Protein AF-A0A7W1HTZ4-F1 (afdb_monomer_lite)

Secondary structure (DSSP, 8-state):
--EEEEEES-TTTTHHHHHHHHHHHHHTT-EE--TTTT-EE--TTS-EEEEEETTEEEEESSSSB-----SHHHHHHHHHSPPPSEEEEEHHHHHHHHHTT--EEEEE-TT-HHHHHHHHTT-SEEEEE--SSS-GGGGHHHHHHHHHHHH--

Foldseek 3Di:
DFEEQAEELQCQFCVLLSLLLLVLCVVLVHHQDDFCVVDWDQDDPGTWDWDDDNSYTFIDPVPDGHRDLALVHLLVSVVVDDDTQEYEYEHSNQVNCLVVLRAYEYEDEPVRCSLVVSVVVVGNYHYDDDDRPDRNVVCVVVSVVSSVVSVVD

Sequence (153 aa):
GARLCIVTGHPTGLLEHHIHIAQAYEAAGGKVVRLAEDKRFSFGRGRAEVCYTAGVGCYADGASLVHTHAPDCMEAMLEVGPYPDLVFGDHGFAGAAISRGIPAIAVMDINDPALAVAHAENRDVTVVPMDDNRLPRLYKPSWELFVHALQSH

pLDDT: mean 94.03, std 6.69, range [60.44, 98.62]

Radius of gyration: 14.28 Å; chains: 1; bou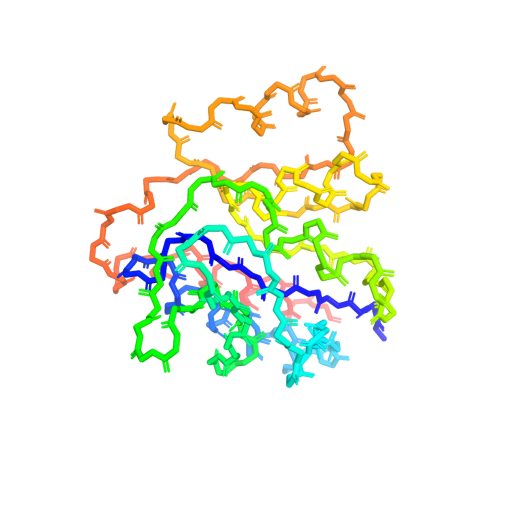nding box: 32×37×41 Å

Structure (mmCIF, N/CA/C/O backbone):
data_AF-A0A7W1HTZ4-F1
#
_entry.id   AF-A0A7W1HTZ4-F1
#
loop_
_atom_site.group_PDB
_atom_site.id
_atom_site.type_symbol
_atom_site.label_atom_id
_atom_site.label_alt_id
_atom_site.label_comp_id
_atom_site.label_asym_id
_atom_site.label_entity_id
_atom_site.label_seq_id
_atom_site.pdbx_PDB_ins_code
_atom_site.Cartn_x
_atom_site.Cartn_y
_atom_site.Cartn_z
_atom_site.occupancy
_atom_site.B_iso_or_equiv
_atom_site.auth_seq_id
_atom_site.auth_comp_id
_atom_site.auth_asym_id
_atom_site.auth_atom_id
_atom_site.pdbx_PDB_model_num
ATOM 1 N N . GLY A 1 1 ? -17.310 1.995 7.346 1.00 68.94 1 GLY A N 1
ATOM 2 C CA . GLY A 1 1 ? -15.893 2.376 7.268 1.00 68.94 1 GLY A CA 1
ATOM 3 C C . GLY A 1 1 ? -15.508 2.665 5.835 1.00 68.94 1 GLY A C 1
ATOM 4 O O . GLY A 1 1 ? -16.166 2.140 4.936 1.00 68.94 1 GLY A O 1
ATOM 5 N N . ALA A 1 2 ? -14.480 3.494 5.658 1.00 88.50 2 ALA A N 1
ATOM 6 C CA . ALA A 1 2 ? -13.807 3.722 4.381 1.00 88.50 2 ALA A CA 1
ATOM 7 C C . ALA A 1 2 ? -13.234 2.407 3.812 1.00 88.50 2 ALA A C 1
ATOM 9 O O . ALA A 1 2 ? -13.013 1.439 4.546 1.00 88.50 2 ALA A O 1
ATOM 10 N N . ARG A 1 3 ? -13.048 2.353 2.496 1.00 95.94 3 ARG A N 1
ATOM 11 C CA . ARG A 1 3 ? -12.472 1.233 1.748 1.00 95.94 3 ARG A CA 1
ATOM 12 C C . ARG A 1 3 ? -10.964 1.433 1.649 1.00 95.94 3 ARG A C 1
ATOM 14 O O . ARG A 1 3 ? -10.505 2.283 0.889 1.00 95.94 3 ARG A O 1
ATOM 21 N N . LEU A 1 4 ? -10.214 0.635 2.397 1.00 97.62 4 LEU A N 1
ATOM 22 C CA . LEU A 1 4 ? -8.757 0.679 2.448 1.00 97.62 4 LEU A CA 1
ATOM 23 C C . LEU A 1 4 ? -8.162 -0.359 1.496 1.00 97.62 4 LEU A C 1
ATOM 25 O O . LEU A 1 4 ? -8.450 -1.547 1.625 1.00 97.62 4 LEU A O 1
ATOM 29 N N . CYS A 1 5 ? -7.320 0.063 0.556 1.00 98.06 5 CYS A N 1
ATOM 30 C CA . CYS A 1 5 ? -6.475 -0.864 -0.195 1.00 98.06 5 CYS A CA 1
ATOM 31 C C . CYS A 1 5 ? -5.085 -0.904 0.440 1.00 98.06 5 CYS A C 1
ATOM 33 O O . CYS A 1 5 ? -4.476 0.145 0.636 1.00 98.06 5 CYS A O 1
ATOM 35 N N . ILE A 1 6 ? -4.598 -2.101 0.762 1.00 98.56 6 ILE A N 1
ATOM 36 C CA . ILE A 1 6 ? -3.275 -2.298 1.359 1.00 98.56 6 ILE A CA 1
ATOM 37 C C . ILE A 1 6 ? -2.407 -3.037 0.351 1.00 98.56 6 ILE A C 1
ATOM 39 O O . ILE A 1 6 ? -2.801 -4.097 -0.138 1.00 98.56 6 ILE A O 1
ATOM 43 N N . VAL A 1 7 ? -1.254 -2.470 0.015 1.00 98.44 7 VAL A N 1
ATOM 44 C CA . VAL A 1 7 ? -0.384 -2.952 -1.065 1.00 98.44 7 VAL A CA 1
ATOM 45 C C . VAL A 1 7 ? 1.084 -2.793 -0.699 1.00 98.44 7 VAL A C 1
ATOM 47 O O . VAL A 1 7 ? 1.426 -1.875 0.034 1.00 98.44 7 VAL A O 1
ATOM 50 N N . THR A 1 8 ? 1.952 -3.662 -1.215 1.00 98.25 8 THR A N 1
ATOM 51 C CA . THR A 1 8 ? 3.402 -3.536 -1.015 1.00 98.25 8 THR A CA 1
ATOM 52 C C . THR A 1 8 ? 4.191 -3.913 -2.267 1.00 98.25 8 THR A C 1
ATOM 54 O O . THR A 1 8 ? 3.905 -4.909 -2.941 1.00 98.25 8 THR A O 1
ATOM 57 N N . GLY A 1 9 ? 5.198 -3.101 -2.573 1.00 97.38 9 GLY A N 1
ATOM 58 C CA . GLY A 1 9 ? 6.257 -3.371 -3.533 1.00 97.38 9 GLY A CA 1
ATOM 59 C C . GLY A 1 9 ? 7.483 -4.041 -2.902 1.00 97.38 9 GLY A C 1
ATOM 60 O O . GLY A 1 9 ? 8.376 -4.432 -3.644 1.00 97.38 9 GLY A O 1
ATOM 61 N N . HIS A 1 10 ? 7.538 -4.251 -1.580 1.00 97.31 10 HIS A N 1
ATOM 62 C CA . HIS A 1 10 ? 8.636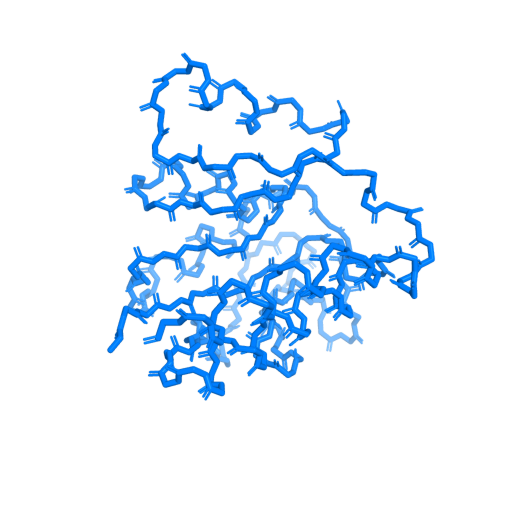 -4.962 -0.897 1.00 97.31 10 HIS A CA 1
ATOM 63 C C . HIS A 1 10 ? 8.148 -6.151 -0.058 1.00 97.31 10 HIS A C 1
ATOM 65 O O . HIS A 1 10 ? 8.289 -6.174 1.172 1.00 97.31 10 HIS A O 1
ATOM 71 N N . PRO A 1 11 ? 7.595 -7.201 -0.696 1.00 96.75 11 PRO A N 1
ATOM 72 C CA . PRO A 1 11 ? 6.929 -8.291 0.015 1.00 96.75 11 PRO A CA 1
ATOM 73 C C . PRO A 1 11 ? 7.851 -9.083 0.958 1.00 96.75 11 PRO A C 1
ATOM 75 O O . PRO A 1 11 ? 7.370 -9.714 1.895 1.00 96.75 11 PRO A O 1
ATOM 78 N N . THR A 1 12 ? 9.170 -9.062 0.754 1.00 94.81 12 THR A N 1
ATOM 79 C CA . THR A 1 12 ? 10.128 -9.759 1.627 1.00 94.81 12 THR A CA 1
ATOM 80 C C . THR A 1 12 ? 10.303 -9.105 2.994 1.00 94.81 12 THR A C 1
ATOM 82 O O . THR A 1 12 ? 10.579 -9.817 3.957 1.00 94.81 12 THR A O 1
ATOM 85 N N . GLY A 1 13 ? 10.165 -7.779 3.085 1.00 94.56 13 GLY A N 1
ATOM 86 C CA . GLY A 1 13 ? 10.310 -7.034 4.340 1.00 94.56 13 GLY A CA 1
ATOM 87 C C . GLY A 1 13 ? 8.964 -6.632 4.937 1.00 94.56 13 GLY A C 1
ATOM 88 O O . GLY A 1 13 ? 8.674 -6.933 6.095 1.00 94.56 13 GLY A O 1
ATOM 89 N N . LEU A 1 14 ? 8.107 -6.000 4.135 1.00 97.75 14 LEU A N 1
ATOM 90 C CA . LEU A 1 14 ? 6.940 -5.266 4.627 1.00 97.75 14 LEU A CA 1
ATOM 91 C C . LEU A 1 14 ? 5.636 -6.068 4.670 1.00 97.75 14 LEU A C 1
ATOM 93 O O . LEU A 1 14 ? 4.673 -5.604 5.287 1.00 97.75 14 LEU A O 1
ATOM 97 N N . LEU A 1 15 ? 5.577 -7.257 4.062 1.00 98.12 15 LEU A N 1
ATOM 98 C CA . LEU A 1 15 ? 4.328 -8.016 3.951 1.00 98.12 15 LEU A CA 1
ATOM 99 C C . LEU A 1 15 ? 3.731 -8.377 5.319 1.00 98.12 15 LEU A C 1
ATOM 101 O O . LEU A 1 15 ? 2.553 -8.124 5.545 1.00 98.12 15 LEU A O 1
ATOM 105 N N . GLU A 1 16 ? 4.530 -8.903 6.254 1.00 98.06 16 GLU A N 1
ATOM 106 C CA . GLU A 1 16 ? 4.058 -9.232 7.614 1.00 98.06 16 GLU A CA 1
ATOM 107 C C . GLU A 1 16 ? 3.492 -7.993 8.326 1.00 98.06 16 GLU A C 1
ATOM 109 O O . GLU A 1 16 ? 2.413 -8.044 8.917 1.00 98.06 16 GLU A O 1
ATOM 114 N N . HIS A 1 17 ? 4.179 -6.855 8.201 1.00 98.25 17 HIS A N 1
ATOM 115 C CA . HIS A 1 17 ? 3.737 -5.588 8.777 1.00 98.25 17 HIS A CA 1
ATOM 116 C C . HIS A 1 17 ? 2.385 -5.142 8.214 1.00 98.25 17 HIS A C 1
ATOM 118 O O . HIS A 1 17 ? 1.466 -4.825 8.971 1.00 98.25 17 HIS A O 1
ATOM 124 N N . HIS A 1 18 ? 2.236 -5.167 6.890 1.00 98.56 18 HIS A N 1
ATOM 125 C CA . HIS A 1 18 ? 0.999 -4.766 6.226 1.00 98.56 18 HIS A CA 1
ATOM 126 C C . HIS A 1 18 ? -0.158 -5.721 6.551 1.00 98.56 18 HIS A C 1
ATOM 128 O O . HIS A 1 18 ? -1.286 -5.263 6.722 1.00 98.56 18 HIS A O 1
ATOM 134 N N . ILE A 1 19 ? 0.109 -7.024 6.711 1.00 98.62 19 ILE A N 1
ATOM 135 C CA . ILE A 1 19 ? -0.900 -8.016 7.117 1.00 98.62 19 ILE A CA 1
ATOM 136 C C . ILE A 1 19 ? -1.438 -7.699 8.514 1.00 98.62 19 ILE A C 1
ATOM 138 O O . ILE A 1 19 ? -2.652 -7.711 8.718 1.00 98.62 19 ILE A O 1
ATOM 142 N N . HIS A 1 20 ? -0.566 -7.378 9.473 1.00 98.38 20 HIS A N 1
ATOM 143 C CA . HIS A 1 20 ? -1.010 -7.019 10.821 1.00 98.38 20 HIS A CA 1
ATOM 144 C C . HIS A 1 20 ? -1.860 -5.743 10.837 1.00 98.38 20 HIS A C 1
ATOM 146 O O . HIS A 1 20 ? -2.852 -5.682 11.562 1.00 98.38 20 HIS A O 1
ATOM 152 N N . ILE A 1 21 ? -1.533 -4.758 9.998 1.00 97.94 21 ILE A N 1
ATOM 153 C CA . ILE A 1 21 ? -2.342 -3.541 9.844 1.00 97.94 21 ILE A CA 1
ATOM 154 C C . ILE A 1 21 ? -3.690 -3.852 9.184 1.00 97.94 21 ILE A C 1
ATOM 156 O O . ILE A 1 21 ? -4.717 -3.361 9.651 1.00 97.94 21 ILE A O 1
ATOM 160 N N . ALA A 1 22 ? -3.714 -4.701 8.151 1.00 98.19 22 ALA A N 1
ATOM 161 C CA . ALA A 1 22 ? -4.945 -5.143 7.497 1.00 98.19 22 ALA A CA 1
ATOM 162 C C . ALA A 1 22 ? -5.907 -5.792 8.498 1.00 98.19 22 ALA A C 1
ATOM 164 O O . ALA A 1 22 ? -7.058 -5.376 8.621 1.00 98.19 22 ALA A O 1
ATOM 165 N N . GLN A 1 23 ? -5.400 -6.748 9.276 1.00 97.75 23 GLN A N 1
ATOM 166 C CA . GLN A 1 23 ? -6.166 -7.446 10.306 1.00 97.75 23 GLN A CA 1
ATOM 167 C C . GLN A 1 23 ? -6.668 -6.496 11.394 1.00 97.75 23 GLN A C 1
ATOM 169 O O . GLN A 1 23 ? -7.820 -6.598 11.811 1.00 97.75 23 GLN A O 1
ATOM 174 N N . ALA A 1 24 ? -5.829 -5.559 11.845 1.00 96.81 24 ALA A N 1
ATOM 175 C CA . ALA A 1 24 ? -6.218 -4.559 12.834 1.00 96.81 24 ALA A CA 1
ATOM 176 C C . ALA A 1 24 ? -7.348 -3.659 12.318 1.00 96.81 24 ALA A C 1
ATOM 178 O O . ALA A 1 24 ? -8.305 -3.383 13.041 1.00 96.81 24 ALA A O 1
ATOM 179 N N . TYR A 1 25 ? -7.257 -3.235 11.056 1.00 96.81 25 TYR A N 1
ATOM 180 C CA . TYR A 1 25 ? -8.265 -2.394 10.422 1.00 96.81 25 TYR A CA 1
ATOM 181 C C . TYR A 1 25 ? -9.603 -3.120 10.270 1.00 96.81 25 TYR A C 1
ATOM 183 O O . TYR A 1 25 ? -10.647 -2.559 10.602 1.00 96.81 25 TYR A O 1
ATOM 191 N N . GLU A 1 26 ? -9.589 -4.378 9.826 1.00 96.25 26 GLU A N 1
ATOM 192 C CA . GLU A 1 26 ? -10.800 -5.203 9.744 1.00 96.25 26 GLU A CA 1
ATOM 193 C C . GLU A 1 26 ? -11.400 -5.481 11.128 1.00 96.25 26 GLU A C 1
ATOM 195 O O . GLU A 1 26 ? -12.616 -5.383 11.298 1.00 96.25 26 GLU A O 1
ATOM 200 N N . ALA A 1 27 ? -10.568 -5.756 12.139 1.00 95.31 27 ALA A N 1
ATOM 201 C CA . ALA A 1 27 ? -11.018 -5.974 13.515 1.00 95.31 27 ALA A CA 1
ATOM 202 C C . ALA A 1 27 ? -11.705 -4.736 14.119 1.00 95.31 27 ALA A C 1
ATOM 204 O O . ALA A 1 27 ? -12.630 -4.881 14.916 1.00 95.31 27 ALA A O 1
ATOM 205 N N . ALA A 1 28 ? -11.308 -3.533 13.698 1.00 94.88 28 ALA A N 1
ATOM 206 C CA . ALA A 1 28 ? -11.962 -2.273 14.051 1.00 94.88 28 ALA A CA 1
ATOM 207 C C . ALA A 1 28 ? -13.233 -1.973 13.215 1.00 94.88 28 ALA A C 1
ATOM 209 O O . ALA A 1 28 ? -13.801 -0.885 13.298 1.00 94.88 28 ALA A O 1
ATOM 210 N N . GLY A 1 29 ? -13.698 -2.909 12.376 1.00 94.50 29 GLY A N 1
ATOM 211 C CA . GLY A 1 29 ? -14.875 -2.735 11.512 1.00 94.50 29 GLY A CA 1
ATOM 212 C C . GLY A 1 29 ? -14.597 -1.986 10.200 1.00 94.50 29 GLY A C 1
ATOM 213 O O . GLY A 1 29 ? -15.532 -1.572 9.497 1.00 94.50 29 GLY A O 1
ATOM 214 N N . GLY A 1 30 ? -13.321 -1.793 9.862 1.00 95.25 30 GLY A N 1
ATOM 215 C CA . GLY A 1 30 ? -12.862 -1.293 8.573 1.00 95.25 30 GLY A CA 1
ATOM 216 C C . GLY A 1 30 ? -13.116 -2.280 7.430 1.00 95.25 30 GLY A C 1
ATOM 217 O O . GLY A 1 30 ? -13.457 -3.443 7.640 1.00 95.25 30 GLY A O 1
ATOM 218 N N . LYS A 1 31 ? -12.984 -1.805 6.187 1.00 96.75 31 LYS A N 1
ATOM 219 C CA . LYS A 1 31 ? -13.148 -2.630 4.980 1.00 96.75 31 LYS A CA 1
ATOM 220 C C . LYS A 1 31 ? -11.860 -2.639 4.167 1.00 96.75 31 LYS A C 1
ATOM 222 O O . LYS A 1 31 ? -11.564 -1.644 3.506 1.00 96.75 31 LYS A O 1
ATOM 227 N N . VAL A 1 32 ? -11.132 -3.755 4.176 1.00 97.06 32 VAL A N 1
ATOM 228 C CA . VAL A 1 32 ? -9.995 -3.963 3.270 1.00 97.06 32 VAL A CA 1
ATOM 229 C C . VAL A 1 32 ? -10.519 -4.411 1.906 1.00 97.06 32 VAL A C 1
ATOM 231 O O . VAL A 1 32 ? -11.347 -5.317 1.812 1.00 97.06 32 VAL A O 1
ATOM 234 N N . VAL A 1 33 ? -10.080 -3.747 0.836 1.00 96.38 33 VAL A N 1
ATOM 235 C CA . VAL A 1 33 ? -10.512 -4.036 -0.538 1.00 96.38 33 VAL A CA 1
ATOM 236 C C . VAL A 1 33 ? -9.370 -4.554 -1.395 1.00 96.38 33 VAL A C 1
ATOM 238 O O . VAL A 1 33 ? -8.235 -4.084 -1.315 1.00 96.38 33 VAL A O 1
ATOM 241 N N . ARG A 1 34 ? -9.712 -5.506 -2.264 1.00 95.62 34 ARG A N 1
ATOM 242 C CA . ARG A 1 34 ? -8.792 -6.144 -3.201 1.00 95.62 34 ARG A CA 1
ATOM 243 C C . ARG A 1 34 ? -9.077 -5.630 -4.604 1.00 95.62 34 ARG A C 1
ATOM 245 O O . ARG A 1 34 ? -10.092 -5.965 -5.209 1.00 95.62 34 ARG A O 1
ATOM 252 N N . LEU A 1 35 ? -8.237 -4.717 -5.071 1.00 93.81 35 LEU A N 1
ATOM 253 C CA . LEU A 1 35 ? -8.368 -4.100 -6.383 1.00 93.81 35 LEU A CA 1
ATOM 254 C C . LEU A 1 35 ? -7.834 -5.051 -7.443 1.00 93.81 35 LEU A C 1
ATOM 256 O O . LEU A 1 35 ? -6.750 -5.605 -7.291 1.00 93.81 35 LEU A O 1
ATOM 260 N N . ALA A 1 36 ? -8.590 -5.195 -8.529 1.00 90.94 36 ALA A N 1
ATOM 261 C CA . ALA A 1 36 ? -8.192 -6.017 -9.664 1.00 90.94 36 ALA A CA 1
ATOM 262 C C . ALA A 1 36 ? -7.787 -7.462 -9.294 1.00 90.94 36 ALA A C 1
ATOM 264 O O . ALA A 1 36 ? -6.971 -8.067 -9.989 1.00 90.94 36 ALA A O 1
ATOM 265 N N . GLU A 1 37 ? -8.366 -8.018 -8.221 1.00 88.19 37 GLU A N 1
ATOM 266 C CA . GLU A 1 37 ? -8.212 -9.437 -7.881 1.00 88.19 37 GLU A CA 1
ATOM 267 C C . GLU A 1 37 ? -8.635 -10.282 -9.099 1.00 88.19 37 GLU A C 1
ATOM 269 O O . GLU A 1 37 ? -9.600 -9.951 -9.798 1.00 88.19 37 GLU A O 1
ATOM 274 N N . ASP A 1 38 ? -7.843 -11.307 -9.418 1.00 84.69 38 ASP A N 1
ATOM 275 C CA . ASP A 1 38 ? -7.979 -12.166 -10.606 1.00 84.69 38 ASP A CA 1
ATOM 276 C C . ASP A 1 38 ? -7.782 -11.481 -11.973 1.00 84.69 38 ASP A C 1
ATOM 278 O O . ASP A 1 38 ? -8.095 -12.056 -13.025 1.00 84.69 38 ASP A O 1
ATOM 282 N N . LYS A 1 39 ? -7.239 -10.258 -12.011 1.00 87.19 39 LYS A N 1
ATOM 283 C CA . LYS A 1 39 ? -6.825 -9.613 -13.263 1.00 87.19 39 LYS A CA 1
ATOM 284 C C . LYS A 1 39 ? -5.356 -9.869 -13.556 1.00 87.19 39 LYS A C 1
ATOM 286 O O . LYS A 1 39 ? -4.495 -9.871 -12.682 1.00 87.19 39 LYS A O 1
ATOM 291 N N . ARG A 1 40 ? -5.083 -10.035 -14.848 1.00 88.12 40 ARG A N 1
ATOM 292 C CA . ARG A 1 40 ? -3.736 -10.082 -15.402 1.00 88.12 40 ARG A CA 1
ATOM 293 C C . ARG A 1 40 ? -3.510 -8.865 -16.266 1.00 88.12 40 ARG A C 1
ATOM 295 O O . ARG A 1 40 ? -4.396 -8.450 -17.012 1.00 88.12 40 ARG A O 1
ATOM 302 N N . PHE A 1 41 ? -2.297 -8.363 -16.197 1.00 86.75 41 PHE A N 1
ATOM 303 C CA . PHE A 1 41 ? -1.854 -7.183 -16.895 1.00 86.75 41 PHE A CA 1
ATOM 304 C C . PHE A 1 41 ? -0.640 -7.494 -17.767 1.00 86.75 41 PHE A C 1
ATOM 306 O O . PHE A 1 41 ? 0.126 -8.434 -17.529 1.00 86.75 41 PHE A O 1
ATOM 313 N N . SER A 1 42 ? -0.482 -6.681 -18.805 1.00 79.88 42 SER A N 1
ATOM 314 C CA . SER A 1 42 ? 0.588 -6.788 -19.789 1.00 79.88 42 SER A CA 1
ATOM 315 C C . SER A 1 42 ? 1.615 -5.673 -19.586 1.00 79.88 42 SER A C 1
ATOM 317 O O . SER A 1 42 ? 1.691 -4.743 -20.384 1.00 79.88 42 SER A O 1
ATOM 319 N N . PHE A 1 43 ? 2.395 -5.767 -18.513 1.00 77.31 43 PHE A N 1
ATOM 320 C CA . PHE A 1 43 ? 3.591 -4.950 -18.283 1.00 77.31 43 PHE A CA 1
ATOM 321 C C . PHE A 1 43 ? 4.703 -5.812 -17.661 1.00 77.31 43 PHE A C 1
ATOM 323 O O . PHE A 1 43 ? 4.499 -6.992 -17.356 1.00 77.31 43 PHE A O 1
ATOM 330 N N . GLY A 1 44 ? 5.917 -5.268 -17.553 1.00 68.62 44 GLY A N 1
ATOM 331 C CA . GLY A 1 44 ? 7.089 -6.027 -17.107 1.00 68.62 44 GLY A CA 1
ATOM 332 C C . GLY A 1 44 ? 7.487 -7.142 -18.087 1.00 68.62 44 GLY A C 1
ATOM 333 O O . GLY A 1 44 ? 7.558 -6.929 -19.295 1.00 68.62 44 GLY A O 1
ATOM 334 N N . ARG A 1 45 ? 7.758 -8.355 -17.578 1.00 67.75 45 ARG A N 1
ATOM 335 C CA . ARG A 1 45 ? 8.230 -9.513 -18.375 1.00 67.75 45 ARG A CA 1
ATOM 336 C C . ARG A 1 45 ? 7.112 -10.324 -19.057 1.00 67.75 45 ARG A C 1
ATOM 338 O O . ARG A 1 45 ? 7.341 -11.459 -19.465 1.00 67.75 45 ARG A O 1
ATOM 345 N N . GLY A 1 46 ? 5.912 -9.759 -19.200 1.00 69.88 46 GLY A N 1
ATOM 346 C CA . GLY A 1 46 ? 4.829 -10.329 -20.017 1.00 69.88 46 GLY A CA 1
ATOM 347 C C . GLY A 1 46 ? 3.731 -11.082 -19.257 1.00 69.88 46 GLY A C 1
ATOM 348 O O . GLY A 1 46 ? 2.727 -11.450 -19.865 1.00 69.88 46 GLY A O 1
ATOM 349 N N . ARG A 1 47 ? 3.869 -11.273 -17.941 1.00 76.00 47 ARG A N 1
ATOM 350 C CA . ARG A 1 47 ? 2.781 -11.685 -17.042 1.00 76.00 47 ARG A CA 1
ATOM 351 C C . ARG A 1 47 ? 2.914 -10.936 -15.728 1.00 76.00 47 ARG A C 1
ATOM 353 O O . ARG A 1 47 ? 3.796 -11.257 -14.941 1.00 76.00 47 ARG A O 1
ATOM 360 N N . ALA A 1 48 ? 2.046 -9.955 -15.527 1.00 84.94 48 ALA A N 1
ATOM 361 C CA . ALA A 1 48 ? 1.931 -9.244 -14.270 1.00 84.94 48 ALA A CA 1
ATOM 362 C C . ALA A 1 48 ? 0.544 -9.464 -13.678 1.00 84.94 48 ALA A C 1
ATOM 364 O O . ALA A 1 48 ? -0.461 -9.326 -14.374 1.00 84.94 48 ALA A O 1
ATOM 365 N N . GLU A 1 49 ? 0.478 -9.808 -12.403 1.00 90.94 49 GLU A N 1
ATOM 366 C CA . GLU A 1 49 ? -0.777 -9.897 -11.661 1.00 90.94 49 GLU A CA 1
ATOM 367 C C . GLU A 1 49 ? -0.588 -9.372 -10.240 1.00 90.94 49 GLU A C 1
ATOM 369 O O . GLU A 1 49 ? 0.538 -9.159 -9.781 1.00 90.94 49 GLU A O 1
ATOM 374 N N . VAL A 1 50 ? -1.704 -9.125 -9.562 1.00 92.00 50 VAL A N 1
ATOM 375 C CA . VAL A 1 50 ? -1.711 -8.744 -8.151 1.00 92.00 50 VAL A CA 1
ATOM 376 C C . VAL A 1 50 ? -2.172 -9.953 -7.364 1.00 92.00 50 VAL A C 1
ATOM 378 O O . VAL A 1 50 ? -3.290 -10.431 -7.549 1.00 92.00 50 VAL A O 1
ATOM 381 N N . CYS A 1 51 ? -1.311 -10.449 -6.484 1.00 93.50 51 CYS A N 1
ATOM 382 C CA . CYS A 1 51 ? -1.652 -11.532 -5.577 1.00 93.50 51 CYS A CA 1
ATOM 383 C C . CYS A 1 51 ? -1.942 -10.960 -4.192 1.00 93.50 51 CYS A C 1
ATOM 385 O O . CYS A 1 51 ? -1.149 -10.182 -3.660 1.00 93.50 51 CYS A O 1
ATOM 387 N N . TYR A 1 52 ? -3.069 -11.360 -3.605 1.00 95.88 52 TYR A N 1
ATOM 388 C CA . TYR A 1 52 ? -3.464 -10.930 -2.271 1.00 95.88 52 TYR A CA 1
ATOM 389 C C . TYR A 1 52 ? -3.091 -11.979 -1.225 1.00 95.88 52 TYR A C 1
ATOM 391 O O . TYR A 1 52 ? -3.631 -13.083 -1.212 1.00 95.88 52 TYR A O 1
ATOM 399 N N . THR A 1 53 ? -2.210 -11.613 -0.295 1.00 96.06 53 THR A N 1
ATOM 400 C CA . THR A 1 53 ? -1.877 -12.434 0.877 1.00 96.06 53 THR A CA 1
ATOM 401 C C . THR A 1 53 ? -2.452 -11.773 2.122 1.00 96.06 53 THR A C 1
ATOM 403 O O . THR A 1 53 ? -2.036 -10.681 2.492 1.00 96.06 53 THR A O 1
ATOM 406 N N . ALA A 1 54 ? -3.445 -12.417 2.745 1.00 96.50 54 ALA A N 1
ATOM 407 C CA . ALA A 1 54 ? -4.139 -11.911 3.937 1.00 96.50 54 ALA A CA 1
ATOM 408 C C . ALA A 1 54 ? -4.576 -10.429 3.828 1.00 96.50 54 ALA A C 1
ATOM 410 O O . ALA A 1 54 ? -4.415 -9.646 4.757 1.00 96.50 54 ALA A O 1
ATOM 411 N N . GLY A 1 55 ? -5.127 -10.051 2.668 1.00 96.75 55 GLY A N 1
ATOM 412 C CA . GLY A 1 55 ? -5.644 -8.701 2.410 1.00 96.75 55 GLY A CA 1
ATOM 413 C C . GLY A 1 55 ? -4.628 -7.708 1.836 1.00 96.75 55 GLY A C 1
ATOM 414 O O . GLY A 1 55 ? -5.041 -6.637 1.401 1.00 96.75 55 GLY A O 1
ATOM 415 N N . VAL A 1 56 ? -3.344 -8.069 1.753 1.00 98.50 56 VAL A N 1
ATOM 416 C CA . VAL A 1 56 ? -2.285 -7.219 1.186 1.00 98.50 56 VAL A CA 1
ATOM 417 C C . VAL A 1 56 ? -2.000 -7.616 -0.256 1.00 98.50 56 VAL A C 1
ATOM 419 O O . VAL A 1 56 ? -1.684 -8.776 -0.520 1.00 98.50 56 VAL A O 1
ATOM 422 N N . GLY A 1 57 ? -2.122 -6.665 -1.180 1.00 97.38 57 GLY A N 1
ATOM 423 C CA . GLY A 1 57 ? -1.828 -6.860 -2.597 1.00 97.38 57 GLY A CA 1
ATOM 424 C C . GLY A 1 57 ? -0.341 -6.697 -2.899 1.00 97.38 57 GLY A C 1
ATOM 425 O O . GLY A 1 57 ? 0.270 -5.697 -2.533 1.00 97.38 57 GLY A O 1
ATOM 426 N N . CYS A 1 58 ? 0.229 -7.661 -3.610 1.00 96.50 58 CYS A N 1
ATOM 427 C CA . CYS A 1 58 ? 1.627 -7.658 -4.027 1.00 96.50 58 CYS A CA 1
ATOM 428 C C . CYS A 1 58 ? 1.713 -7.868 -5.538 1.00 96.50 58 CYS A C 1
ATOM 430 O O . CYS A 1 58 ? 0.933 -8.638 -6.103 1.00 96.50 58 CYS A O 1
ATOM 432 N N . TYR A 1 59 ? 2.703 -7.254 -6.186 1.00 95.06 59 TYR A N 1
ATOM 433 C CA . TYR A 1 59 ? 3.045 -7.615 -7.560 1.00 95.06 59 TYR A CA 1
ATOM 434 C C . TYR A 1 59 ? 3.551 -9.064 -7.615 1.00 95.06 59 TYR A C 1
ATOM 436 O O . TYR A 1 59 ? 4.423 -9.457 -6.834 1.00 95.06 59 TYR A O 1
ATOM 444 N N . ALA A 1 60 ? 3.005 -9.851 -8.541 1.00 92.75 60 ALA A N 1
ATOM 445 C CA . ALA A 1 60 ? 3.417 -11.218 -8.806 1.00 92.75 60 ALA A CA 1
ATOM 446 C C . ALA A 1 60 ? 3.717 -11.449 -10.295 1.00 92.75 60 ALA A C 1
ATOM 448 O O . ALA A 1 60 ? 3.025 -10.933 -11.178 1.00 92.75 60 ALA A O 1
ATOM 449 N N . ASP A 1 61 ? 4.729 -12.277 -10.567 1.00 89.50 61 ASP A N 1
ATOM 450 C CA . ASP A 1 61 ? 5.138 -12.708 -11.914 1.00 89.50 61 ASP A CA 1
ATOM 451 C C . ASP A 1 61 ? 4.677 -14.140 -12.252 1.00 89.50 61 ASP A C 1
ATOM 453 O O . ASP A 1 61 ? 5.291 -14.866 -13.039 1.00 89.50 61 ASP A O 1
ATOM 457 N N . GLY A 1 62 ? 3.556 -14.548 -11.653 1.00 84.12 62 GLY A N 1
ATOM 458 C CA . GLY A 1 62 ? 2.895 -15.839 -11.838 1.00 84.12 62 GLY A CA 1
ATOM 459 C C . GLY A 1 62 ? 3.226 -16.880 -10.769 1.00 84.12 62 GLY A C 1
ATOM 460 O O . GLY A 1 62 ? 2.350 -17.662 -10.413 1.00 84.12 62 GLY A O 1
ATOM 461 N N . ALA A 1 63 ? 4.455 -16.909 -10.243 1.00 85.44 63 ALA A N 1
ATOM 462 C CA . ALA A 1 63 ? 4.828 -17.848 -9.173 1.00 85.44 63 ALA A CA 1
ATOM 463 C C . ALA A 1 63 ? 5.541 -17.191 -7.986 1.00 85.44 63 ALA A C 1
ATOM 465 O O . ALA A 1 63 ? 5.591 -17.788 -6.910 1.00 85.44 63 ALA A O 1
ATOM 466 N N . SER A 1 64 ? 6.077 -15.980 -8.161 1.00 90.75 64 SER A N 1
ATOM 467 C CA . SER A 1 64 ? 6.799 -15.261 -7.113 1.00 90.75 64 SER A CA 1
ATOM 468 C C . SER A 1 64 ? 6.108 -13.945 -6.797 1.00 90.75 64 SER A C 1
ATOM 470 O O . SER A 1 64 ? 5.570 -13.291 -7.689 1.00 90.75 64 SER A O 1
ATOM 472 N N . LEU A 1 65 ? 6.172 -13.533 -5.530 1.00 94.62 65 LEU A N 1
ATOM 473 C CA . LEU A 1 65 ? 5.960 -12.135 -5.166 1.00 94.62 65 LEU A CA 1
ATOM 474 C C . LEU A 1 65 ? 7.245 -11.371 -5.480 1.00 94.62 65 LEU A C 1
ATOM 476 O O . LEU A 1 65 ? 8.333 -11.809 -5.099 1.00 94.62 65 LEU A O 1
ATOM 480 N N . VAL A 1 66 ? 7.127 -10.256 -6.190 1.00 94.06 66 VAL A N 1
ATOM 481 C CA . VAL A 1 66 ? 8.274 -9.561 -6.773 1.00 94.06 66 VAL A CA 1
ATOM 482 C C . VAL A 1 66 ? 8.455 -8.204 -6.115 1.00 94.06 66 VAL A C 1
ATOM 484 O O . VAL A 1 66 ? 7.520 -7.409 -6.041 1.00 94.06 66 VAL A O 1
ATOM 487 N N . HIS A 1 67 ? 9.685 -7.937 -5.678 1.00 96.06 67 HIS A N 1
ATOM 488 C CA . HIS A 1 67 ? 10.072 -6.604 -5.249 1.00 96.06 67 HIS A CA 1
ATOM 489 C C . HIS A 1 67 ? 10.076 -5.632 -6.437 1.00 96.06 67 HIS A C 1
ATOM 491 O O . HIS A 1 67 ? 10.651 -5.930 -7.488 1.00 96.06 67 HIS A O 1
ATOM 497 N N . THR A 1 68 ? 9.433 -4.479 -6.280 1.00 94.69 68 THR A N 1
ATOM 498 C CA . THR A 1 68 ? 9.342 -3.455 -7.315 1.00 94.69 68 THR A CA 1
ATOM 499 C C . THR A 1 68 ? 9.169 -2.062 -6.722 1.00 94.69 68 THR A C 1
ATOM 501 O O . THR A 1 68 ? 8.343 -1.848 -5.838 1.00 94.69 68 THR A O 1
ATOM 504 N N . HIS A 1 69 ? 9.890 -1.098 -7.297 1.00 96.50 69 HIS A N 1
ATOM 505 C CA . HIS A 1 69 ? 9.643 0.328 -7.077 1.00 96.50 69 HIS A CA 1
ATOM 506 C C . HIS A 1 69 ? 8.709 0.938 -8.139 1.00 96.50 69 HIS A C 1
ATOM 508 O O . HIS A 1 69 ? 8.324 2.101 -8.039 1.00 96.50 69 HIS A O 1
ATOM 514 N N . ALA A 1 70 ? 8.361 0.177 -9.182 1.00 95.12 70 ALA A N 1
ATOM 515 C CA . ALA A 1 70 ? 7.621 0.686 -10.331 1.00 95.12 70 ALA A CA 1
ATOM 516 C C . ALA A 1 70 ? 6.124 0.900 -10.020 1.00 95.12 70 ALA A C 1
ATOM 518 O O . ALA A 1 70 ? 5.531 0.097 -9.293 1.00 95.12 70 ALA A O 1
ATOM 519 N N . PRO A 1 71 ? 5.492 1.940 -10.596 1.00 96.19 71 PRO A N 1
ATOM 520 C CA . PRO A 1 71 ? 4.082 2.253 -10.363 1.00 96.19 71 PRO A CA 1
ATOM 521 C C . PRO A 1 71 ? 3.114 1.411 -11.206 1.00 96.19 71 PRO A C 1
ATOM 523 O O . PRO A 1 71 ? 1.930 1.351 -10.876 1.00 96.19 71 PRO A O 1
ATOM 526 N N . ASP A 1 72 ? 3.604 0.742 -12.259 1.00 94.38 72 ASP A N 1
ATOM 527 C CA . ASP A 1 72 ? 2.794 0.126 -13.325 1.00 94.38 72 ASP A CA 1
ATOM 528 C C . ASP A 1 72 ? 1.662 -0.764 -12.792 1.00 94.38 72 ASP A C 1
ATOM 530 O O . ASP A 1 72 ? 0.542 -0.757 -13.303 1.00 94.38 72 ASP A O 1
ATOM 534 N N . CYS A 1 73 ? 1.947 -1.525 -11.731 1.00 93.25 73 CYS A N 1
ATOM 535 C CA . CYS A 1 73 ? 0.984 -2.445 -11.142 1.00 93.25 73 CYS A CA 1
ATOM 536 C C . CYS A 1 73 ? -0.194 -1.715 -10.503 1.00 93.25 73 CYS A C 1
ATOM 538 O O . CYS A 1 73 ? -1.349 -2.032 -10.787 1.00 93.25 73 CYS A O 1
ATOM 540 N N . MET A 1 74 ? 0.088 -0.689 -9.704 1.00 95.81 74 MET A N 1
ATOM 541 C CA . MET A 1 74 ? -0.963 0.105 -9.086 1.00 95.81 74 MET A CA 1
ATOM 542 C C . MET A 1 74 ? -1.709 0.957 -10.108 1.00 95.81 74 MET A C 1
ATOM 544 O O . MET A 1 74 ? -2.928 1.076 -10.024 1.00 95.81 74 MET A O 1
ATOM 548 N N . GLU A 1 75 ? -1.019 1.513 -11.104 1.00 95.44 75 GLU A N 1
ATOM 549 C CA . GLU A 1 75 ? -1.681 2.231 -12.196 1.00 95.44 75 GLU A CA 1
ATOM 550 C C . GLU A 1 75 ? -2.703 1.334 -12.898 1.00 95.44 75 GLU A C 1
ATOM 552 O O . GLU A 1 75 ? -3.864 1.716 -13.050 1.00 95.44 75 GLU A O 1
ATOM 557 N N . ALA A 1 76 ? -2.312 0.104 -13.233 1.00 93.31 76 ALA A N 1
ATOM 558 C CA . ALA A 1 76 ? -3.202 -0.856 -13.867 1.00 93.31 76 ALA A CA 1
ATOM 559 C C . ALA A 1 76 ? -4.369 -1.289 -12.959 1.00 93.31 76 ALA A C 1
ATOM 561 O O . ALA A 1 76 ? -5.490 -1.452 -13.443 1.00 93.31 76 ALA A O 1
ATOM 562 N N . MET A 1 77 ? -4.145 -1.432 -11.646 1.00 93.75 77 MET A N 1
ATOM 563 C CA . MET A 1 77 ? -5.211 -1.689 -10.664 1.00 93.75 77 MET A CA 1
ATOM 564 C C . MET A 1 77 ? -6.234 -0.548 -10.611 1.00 93.75 77 MET A C 1
ATOM 566 O O . MET A 1 77 ? -7.440 -0.796 -10.537 1.00 93.75 77 MET A O 1
ATOM 570 N N . LEU A 1 78 ? -5.768 0.701 -10.647 1.00 94.75 78 LEU A N 1
ATOM 571 C CA . LEU A 1 78 ? -6.621 1.886 -10.553 1.00 94.75 78 LEU A CA 1
ATOM 572 C C . LEU A 1 78 ? -7.406 2.160 -11.844 1.00 94.75 78 LEU A C 1
ATOM 574 O O . LEU A 1 78 ? -8.494 2.726 -11.772 1.00 94.75 78 LEU A O 1
ATOM 578 N N . GLU A 1 79 ? -6.924 1.708 -13.005 1.00 92.31 79 GLU A N 1
ATOM 579 C CA . GLU A 1 79 ? -7.669 1.789 -14.273 1.00 92.31 79 GLU A CA 1
ATOM 580 C C . GLU A 1 79 ? -8.954 0.952 -14.278 1.00 92.31 79 GLU A C 1
ATOM 582 O O . GLU A 1 79 ? -9.979 1.378 -14.808 1.00 92.31 79 GLU A O 1
ATOM 587 N N . VAL A 1 80 ? -8.929 -0.240 -13.678 1.00 87.19 80 VAL A N 1
ATOM 588 C CA . VAL A 1 80 ? -10.101 -1.134 -13.666 1.00 87.19 80 VAL A CA 1
ATOM 589 C C . VAL A 1 80 ? -11.085 -0.823 -12.539 1.00 87.19 80 VAL A C 1
ATOM 591 O O . VAL A 1 80 ? -12.270 -1.140 -12.658 1.00 87.19 80 VAL A O 1
ATOM 594 N N . GLY A 1 81 ? -10.616 -0.192 -11.459 1.00 78.81 81 GLY A N 1
ATOM 595 C CA . GLY A 1 81 ? -11.424 0.107 -10.282 1.00 78.81 81 GLY A CA 1
ATOM 596 C C . GLY A 1 81 ? -12.020 -1.144 -9.609 1.00 78.81 81 GLY A C 1
ATOM 597 O O . GLY A 1 81 ? -11.669 -2.280 -9.941 1.00 78.81 81 GLY A O 1
ATOM 598 N N . PRO A 1 82 ? -12.934 -0.964 -8.637 1.00 82.00 82 PRO A N 1
ATOM 599 C CA . PRO A 1 82 ? -13.410 0.312 -8.089 1.00 82.00 82 PRO A CA 1
ATOM 600 C C . PRO A 1 82 ? -12.377 1.006 -7.187 1.00 82.00 82 PRO A C 1
ATOM 602 O O . PRO A 1 82 ? -11.827 0.363 -6.298 1.00 82.00 82 PRO A O 1
ATOM 605 N N . TYR A 1 83 ? -12.204 2.325 -7.334 1.00 88.88 83 TYR A N 1
ATOM 606 C CA . TYR A 1 83 ? -11.257 3.135 -6.548 1.00 88.88 83 TYR A CA 1
ATOM 607 C C . TYR A 1 83 ? -11.426 2.943 -5.025 1.00 88.88 83 TYR A C 1
ATOM 609 O O . TYR A 1 83 ? -12.571 2.874 -4.554 1.00 88.88 83 TYR A O 1
ATOM 617 N N . PRO A 1 84 ? -10.326 2.803 -4.259 1.00 95.94 84 PRO A N 1
ATOM 618 C CA . PRO A 1 84 ? -10.363 2.816 -2.800 1.00 95.94 84 PRO A CA 1
ATOM 619 C C . PRO A 1 84 ? -10.535 4.249 -2.276 1.00 95.94 84 PRO A C 1
ATOM 621 O O . PRO A 1 84 ? -10.252 5.212 -2.984 1.00 95.94 84 PRO A O 1
ATOM 624 N N . ASP A 1 85 ? -10.969 4.376 -1.024 1.00 97.31 85 ASP A N 1
ATOM 625 C CA . ASP A 1 85 ? -11.065 5.672 -0.341 1.00 97.31 85 ASP A CA 1
ATOM 626 C C . ASP A 1 85 ? -9.709 6.094 0.259 1.00 97.31 85 ASP A C 1
ATOM 628 O O . ASP A 1 85 ? -9.451 7.278 0.452 1.00 97.31 85 ASP A O 1
ATOM 632 N N . LEU A 1 86 ? -8.851 5.116 0.572 1.00 97.75 86 LEU A N 1
ATOM 633 C CA . LEU A 1 86 ? -7.525 5.293 1.165 1.00 97.75 86 LEU A CA 1
ATOM 634 C C . LEU A 1 86 ? -6.604 4.160 0.696 1.00 97.75 86 LEU A C 1
ATOM 636 O O . LEU A 1 86 ? -7.044 3.011 0.561 1.00 97.75 86 LEU A O 1
ATOM 640 N N . VAL A 1 87 ? -5.325 4.465 0.488 1.00 98.56 87 VAL A N 1
ATOM 641 C CA . VAL A 1 87 ? -4.277 3.468 0.234 1.00 98.56 87 VAL A CA 1
ATOM 642 C C . VAL A 1 87 ? -3.297 3.429 1.402 1.00 98.56 87 VAL A C 1
ATOM 644 O O . VAL A 1 87 ? -2.842 4.465 1.873 1.00 98.56 87 VAL A O 1
ATOM 647 N N . PHE A 1 88 ? -2.951 2.231 1.860 1.00 98.50 88 PHE A N 1
ATOM 648 C CA . PHE A 1 88 ? -1.779 1.999 2.697 1.00 98.50 88 PHE A CA 1
ATOM 649 C C . PHE A 1 88 ? -0.759 1.222 1.871 1.00 98.50 88 PHE A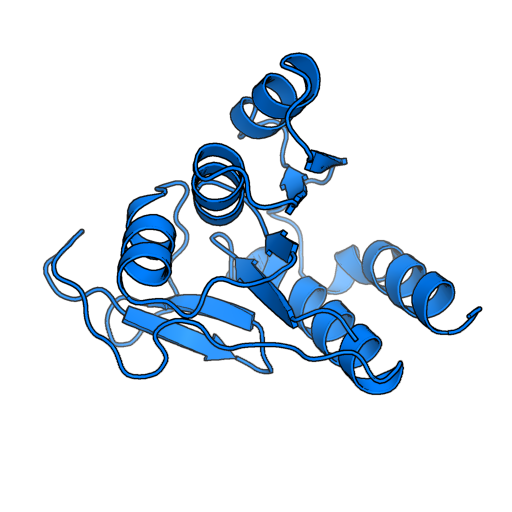 C 1
ATOM 651 O O . PHE A 1 88 ? -1.069 0.127 1.398 1.00 98.50 88 PHE A O 1
ATOM 658 N N . GLY A 1 89 ? 0.441 1.754 1.681 1.00 98.38 89 GLY A N 1
ATOM 659 C CA . GLY A 1 89 ? 1.459 1.011 0.947 1.00 98.38 89 GLY A CA 1
ATOM 660 C C . GLY A 1 89 ? 2.812 1.683 0.884 1.00 98.38 89 GLY A C 1
ATOM 661 O O . GLY A 1 89 ? 3.109 2.570 1.676 1.00 98.38 89 GLY A O 1
ATOM 662 N N . ASP A 1 90 ? 3.624 1.260 -0.073 1.00 98.62 90 ASP A N 1
ATOM 663 C CA . ASP A 1 90 ? 5.006 1.702 -0.250 1.00 98.62 90 ASP A CA 1
ATOM 664 C C . ASP A 1 90 ? 5.368 1.847 -1.739 1.00 98.62 90 ASP A C 1
ATOM 666 O O . ASP A 1 90 ? 4.582 1.503 -2.633 1.00 98.62 90 ASP A O 1
ATOM 670 N N . HIS A 1 91 ? 6.540 2.430 -2.000 1.00 97.94 91 HIS A N 1
ATOM 671 C CA . HIS A 1 91 ? 7.133 2.604 -3.328 1.00 97.94 91 HIS A CA 1
ATOM 672 C C . HIS A 1 91 ? 6.163 3.134 -4.411 1.00 97.94 91 HIS A C 1
ATOM 674 O O . HIS A 1 91 ? 5.343 4.027 -4.174 1.00 97.94 91 HIS A O 1
ATOM 680 N N . GLY A 1 92 ? 6.252 2.587 -5.631 1.00 97.62 92 GLY A N 1
ATOM 681 C CA . GLY A 1 92 ? 5.399 2.925 -6.765 1.00 97.62 92 GLY A CA 1
ATOM 682 C C . GLY A 1 92 ? 3.917 2.628 -6.539 1.00 97.62 92 GLY A C 1
ATOM 683 O O . GLY A 1 92 ? 3.083 3.296 -7.147 1.00 97.62 92 GLY A O 1
ATOM 684 N N . PHE A 1 93 ? 3.562 1.710 -5.631 1.00 98.06 93 PHE A N 1
ATOM 685 C CA . PHE A 1 93 ? 2.160 1.495 -5.274 1.00 98.06 93 PHE A CA 1
ATOM 686 C C . PHE A 1 93 ? 1.576 2.719 -4.562 1.00 98.06 93 PHE A C 1
ATOM 688 O O . PHE A 1 93 ? 0.544 3.248 -4.978 1.00 98.06 93 PHE A O 1
ATOM 695 N N . ALA A 1 94 ? 2.254 3.225 -3.532 1.00 98.44 94 ALA A N 1
ATOM 696 C CA . ALA A 1 94 ? 1.845 4.470 -2.888 1.00 98.44 94 ALA A CA 1
ATOM 697 C C . ALA A 1 94 ? 1.939 5.655 -3.866 1.00 98.44 94 ALA A C 1
ATOM 699 O O . ALA A 1 94 ? 0.998 6.440 -3.986 1.00 98.44 94 ALA A O 1
ATOM 700 N N . GLY A 1 95 ? 3.032 5.747 -4.630 1.00 98.19 95 GLY A N 1
ATOM 701 C CA . GLY A 1 95 ? 3.267 6.833 -5.584 1.00 98.19 95 GLY A CA 1
ATOM 702 C C . GLY A 1 95 ? 2.176 6.968 -6.652 1.00 98.19 95 GLY A C 1
ATOM 703 O O . GLY A 1 95 ? 1.708 8.078 -6.922 1.00 98.19 95 GLY A O 1
ATOM 704 N N . ALA A 1 96 ? 1.715 5.856 -7.225 1.00 97.75 96 ALA A N 1
ATOM 705 C CA . ALA A 1 96 ? 0.637 5.854 -8.213 1.00 97.75 96 ALA A CA 1
ATOM 706 C C . ALA A 1 96 ? -0.709 6.291 -7.612 1.00 97.75 96 ALA A C 1
ATOM 708 O O . ALA A 1 96 ? -1.432 7.074 -8.230 1.00 97.75 96 ALA A O 1
ATOM 709 N N . ALA A 1 97 ? -1.034 5.842 -6.393 1.00 98.12 97 ALA A N 1
ATOM 710 C CA . ALA A 1 97 ? -2.247 6.263 -5.691 1.00 98.12 97 ALA A CA 1
ATOM 711 C C . ALA A 1 97 ? -2.257 7.776 -5.435 1.00 98.12 97 ALA A C 1
ATOM 713 O O . ALA A 1 97 ? -3.220 8.465 -5.780 1.00 98.12 97 ALA A O 1
ATOM 714 N N . ILE A 1 98 ? -1.142 8.298 -4.920 1.00 98.31 98 ILE A N 1
ATOM 715 C CA . ILE A 1 98 ? -0.962 9.725 -4.641 1.00 98.31 98 ILE A CA 1
ATOM 716 C C . ILE A 1 98 ? -1.068 10.545 -5.931 1.00 98.31 98 ILE A C 1
ATOM 718 O O . ILE A 1 98 ? -1.729 11.584 -5.963 1.00 98.31 98 ILE A O 1
ATOM 722 N N . SER A 1 99 ? -0.477 10.058 -7.025 1.00 97.44 99 SER A N 1
ATOM 723 C CA . SER A 1 99 ? -0.536 10.714 -8.339 1.00 97.44 99 SER A CA 1
ATOM 724 C C . SER A 1 99 ? -1.957 10.771 -8.913 1.00 97.44 99 SER A C 1
ATOM 726 O O . SER A 1 99 ? -2.275 11.671 -9.687 1.00 97.44 99 SER A O 1
ATOM 728 N N . ARG A 1 100 ? -2.835 9.846 -8.504 1.00 96.56 100 ARG A N 1
ATOM 729 C CA . ARG A 1 100 ? -4.271 9.830 -8.831 1.00 96.56 100 ARG A CA 1
ATOM 730 C C . ARG A 1 100 ? -5.128 10.652 -7.863 1.00 96.56 100 ARG A C 1
ATOM 732 O O . ARG A 1 100 ? -6.345 10.681 -8.022 1.00 96.56 100 ARG A O 1
ATOM 739 N N . GLY A 1 101 ? -4.517 11.319 -6.883 1.00 96.94 101 GLY A N 1
ATOM 740 C CA . GLY A 1 101 ? -5.220 12.111 -5.872 1.00 96.94 101 GLY A CA 1
ATOM 741 C C . GLY A 1 101 ? -5.940 11.270 -4.817 1.00 96.94 101 GLY A C 1
ATOM 742 O O . GLY A 1 101 ? -6.841 11.776 -4.155 1.00 96.94 101 GLY A O 1
ATOM 743 N N . ILE A 1 102 ? -5.574 9.994 -4.671 1.00 97.94 102 ILE A N 1
ATOM 744 C CA . ILE A 1 102 ? -6.114 9.120 -3.629 1.00 97.94 102 ILE A CA 1
ATOM 745 C C . ILE A 1 102 ? -5.298 9.357 -2.353 1.00 97.94 102 ILE A C 1
ATOM 747 O O . ILE A 1 102 ? -4.067 9.263 -2.422 1.00 97.94 102 ILE A O 1
ATOM 751 N N . PRO A 1 103 ? -5.943 9.627 -1.202 1.00 98.31 103 PRO A N 1
ATOM 752 C CA . PRO A 1 103 ? -5.247 9.740 0.072 1.00 98.31 103 PRO A CA 1
ATOM 753 C C . PRO A 1 103 ? -4.401 8.498 0.355 1.00 98.31 103 PRO A C 1
ATOM 755 O O . PRO A 1 103 ? -4.829 7.370 0.072 1.00 98.31 103 PRO A O 1
ATOM 758 N N . ALA A 1 104 ? -3.214 8.689 0.930 1.00 98.44 104 ALA A N 1
ATOM 759 C CA . ALA A 1 104 ? -2.302 7.587 1.216 1.00 98.44 104 ALA A CA 1
ATOM 760 C C . ALA A 1 104 ? -1.631 7.674 2.595 1.00 98.44 104 ALA A C 1
ATOM 762 O O . ALA A 1 104 ? -1.237 8.740 3.065 1.00 98.44 104 ALA A O 1
ATOM 763 N N . ILE A 1 105 ? -1.424 6.518 3.221 1.00 98.38 105 ILE A N 1
ATOM 764 C CA . ILE A 1 105 ? -0.426 6.325 4.275 1.00 98.38 105 ILE A CA 1
ATOM 765 C C . ILE A 1 105 ? 0.707 5.524 3.642 1.00 98.38 105 ILE A C 1
ATOM 767 O O . ILE A 1 105 ? 0.496 4.392 3.205 1.00 98.38 105 ILE A O 1
ATOM 771 N N . ALA A 1 106 ? 1.885 6.130 3.542 1.00 98.31 106 ALA A N 1
ATOM 772 C CA . ALA A 1 106 ? 2.981 5.596 2.753 1.00 98.31 106 ALA A CA 1
ATOM 773 C C . ALA A 1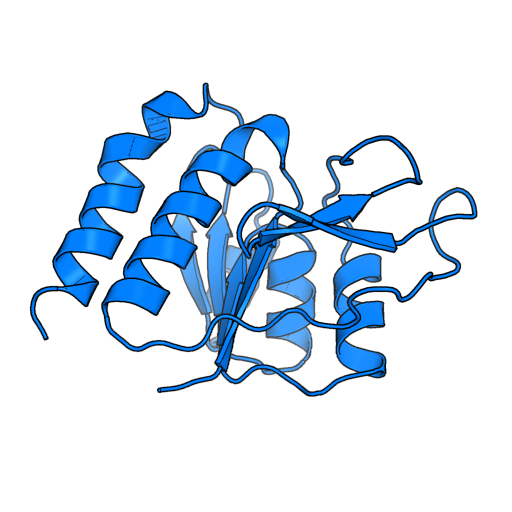 106 ? 4.180 5.242 3.637 1.00 98.31 106 ALA A C 1
ATOM 775 O O . ALA A 1 106 ? 4.786 6.133 4.236 1.00 98.31 106 ALA A O 1
ATOM 776 N N . VAL A 1 107 ? 4.536 3.959 3.709 1.00 98.19 107 VAL A N 1
ATOM 777 C CA . VAL A 1 107 ? 5.836 3.537 4.244 1.00 98.19 107 VAL A CA 1
ATOM 778 C C . VAL A 1 107 ? 6.909 3.959 3.243 1.00 98.19 107 VAL A C 1
ATOM 780 O O . VAL A 1 107 ? 6.780 3.704 2.047 1.00 98.19 107 VAL A O 1
ATOM 783 N N . MET A 1 108 ? 7.936 4.652 3.728 1.00 97.88 108 MET A N 1
ATOM 784 C CA . MET A 1 108 ? 8.977 5.232 2.884 1.00 97.88 108 MET A CA 1
ATOM 785 C C . MET A 1 108 ? 10.359 4.953 3.466 1.00 97.88 108 MET A C 1
ATOM 787 O O . MET A 1 108 ? 10.707 5.482 4.528 1.00 97.88 108 MET A O 1
ATOM 791 N N . ASP A 1 109 ? 11.156 4.191 2.727 1.00 96.00 109 ASP A N 1
ATOM 792 C CA . ASP A 1 109 ? 12.594 4.088 2.938 1.00 96.00 109 ASP A CA 1
ATOM 793 C C . ASP A 1 109 ? 13.305 5.297 2.288 1.00 96.00 109 ASP A C 1
ATOM 795 O O . ASP A 1 109 ? 12.781 5.988 1.409 1.00 96.00 109 ASP A O 1
ATOM 799 N N . ILE A 1 110 ? 14.502 5.630 2.765 1.00 94.19 110 ILE A N 1
ATOM 800 C CA . ILE A 1 110 ? 15.285 6.797 2.348 1.00 94.19 110 ILE A CA 1
ATOM 801 C C . ILE A 1 110 ? 15.695 6.747 0.868 1.00 94.19 110 ILE A C 1
ATOM 803 O O . ILE A 1 110 ? 16.004 7.782 0.275 1.00 94.19 110 ILE A O 1
ATOM 807 N N . ASN A 1 111 ? 15.701 5.558 0.267 1.00 93.38 111 ASN A N 1
ATOM 808 C CA . ASN A 1 111 ? 15.922 5.346 -1.162 1.00 93.38 111 ASN A CA 1
ATOM 809 C C . ASN A 1 111 ? 14.668 5.618 -2.026 1.00 93.38 111 ASN A C 1
ATOM 811 O O . ASN A 1 111 ? 14.804 5.634 -3.249 1.00 93.38 111 ASN A O 1
ATOM 815 N N . ASP A 1 112 ? 13.510 5.944 -1.430 1.00 95.12 112 ASP A N 1
ATOM 816 C CA . ASP A 1 112 ? 12.271 6.351 -2.115 1.00 95.12 112 ASP A CA 1
ATOM 817 C C . ASP A 1 112 ? 11.852 7.802 -1.820 1.00 95.12 112 ASP A C 1
ATOM 819 O O . ASP A 1 112 ? 10.748 8.076 -1.333 1.00 95.12 112 ASP A O 1
ATOM 823 N N . PRO A 1 113 ? 12.683 8.797 -2.178 1.00 96.06 113 PRO A N 1
ATOM 824 C CA . PRO A 1 113 ? 12.414 10.196 -1.853 1.00 96.06 113 PRO A CA 1
ATOM 825 C C . PRO A 1 113 ? 11.154 10.755 -2.530 1.00 96.06 113 PRO A C 1
ATOM 827 O O . PRO A 1 113 ? 10.659 11.804 -2.122 1.00 96.06 113 PRO A O 1
ATOM 830 N N . ALA A 1 114 ? 10.614 10.080 -3.551 1.00 96.62 114 ALA A N 1
ATOM 831 C CA . ALA A 1 114 ? 9.420 10.519 -4.271 1.00 96.62 114 ALA A CA 1
ATOM 832 C C . ALA A 1 114 ? 8.206 10.718 -3.344 1.00 96.62 114 ALA A C 1
ATOM 834 O O . ALA A 1 114 ? 7.439 11.662 -3.534 1.00 96.62 114 ALA A O 1
ATOM 835 N N . LEU A 1 115 ? 8.054 9.886 -2.307 1.00 97.44 115 LEU A N 1
ATOM 836 C CA . LEU A 1 115 ? 6.949 10.001 -1.349 1.00 97.44 115 LEU A CA 1
ATOM 837 C C . LEU A 1 115 ? 7.114 11.229 -0.435 1.00 97.44 115 LEU A C 1
ATOM 839 O O . LEU A 1 115 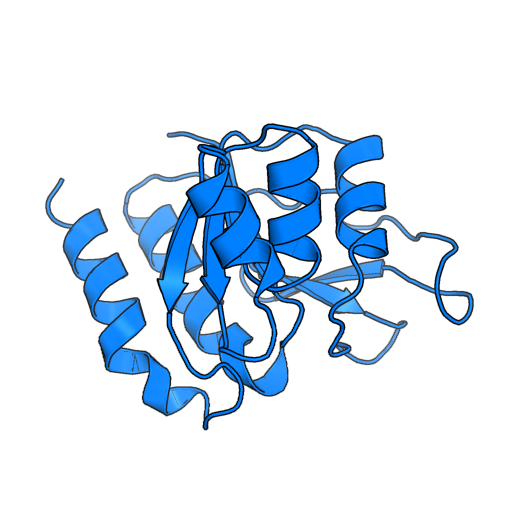? 6.139 11.930 -0.158 1.00 97.44 115 LEU A O 1
ATOM 843 N N . ALA A 1 116 ? 8.350 11.560 -0.044 1.00 97.69 116 ALA A N 1
ATOM 844 C CA . ALA A 1 116 ? 8.657 12.797 0.675 1.00 97.69 116 ALA A CA 1
ATOM 845 C C . ALA A 1 116 ? 8.432 14.042 -0.195 1.00 97.69 116 ALA A C 1
ATOM 847 O O . ALA A 1 116 ? 7.924 15.049 0.296 1.00 97.69 116 ALA A O 1
ATOM 848 N N . VAL A 1 117 ? 8.771 13.977 -1.488 1.00 97.94 117 VAL A N 1
ATOM 849 C CA . VAL A 1 117 ? 8.479 15.059 -2.442 1.00 97.94 117 VAL A CA 1
ATOM 850 C C . VAL A 1 117 ? 6.972 15.274 -2.548 1.00 97.94 117 VAL A C 1
ATOM 852 O O . VAL A 1 117 ? 6.516 16.407 -2.430 1.00 97.94 117 VAL A O 1
ATOM 855 N N . ALA A 1 118 ? 6.184 14.206 -2.681 1.00 97.88 118 ALA A N 1
ATOM 856 C CA . ALA A 1 118 ? 4.731 14.318 -2.735 1.00 97.88 118 ALA A CA 1
ATOM 857 C C . ALA A 1 118 ? 4.144 14.973 -1.470 1.00 97.88 118 ALA A C 1
ATOM 859 O O . ALA A 1 118 ? 3.273 15.838 -1.575 1.00 97.88 118 ALA A O 1
ATOM 860 N N . HIS A 1 119 ? 4.660 14.621 -0.288 1.00 97.88 119 HIS A N 1
ATOM 861 C CA . HIS A 1 119 ? 4.301 15.288 0.965 1.00 97.88 119 HIS A CA 1
ATOM 862 C C . HIS A 1 119 ? 4.655 16.786 0.941 1.00 97.88 119 HIS A C 1
ATOM 864 O O . HIS A 1 119 ? 3.813 17.625 1.254 1.00 97.88 119 HIS A O 1
ATOM 870 N N . ALA A 1 120 ? 5.873 17.139 0.513 1.00 97.88 120 ALA A N 1
ATOM 871 C CA . ALA A 1 120 ? 6.322 18.531 0.407 1.00 97.88 120 ALA A CA 1
ATOM 872 C C . ALA A 1 120 ? 5.505 19.352 -0.610 1.00 97.88 120 ALA A C 1
ATOM 874 O O . ALA A 1 120 ? 5.328 20.559 -0.446 1.00 97.88 120 ALA A O 1
ATOM 875 N N . GLU A 1 121 ? 4.958 18.701 -1.636 1.00 98.00 121 GLU A N 1
ATOM 876 C CA . GLU A 1 121 ? 4.025 19.293 -2.597 1.00 98.00 121 GLU A CA 1
ATOM 877 C C . GLU A 1 121 ? 2.570 19.355 -2.096 1.00 98.00 121 GLU A C 1
ATOM 879 O O . GLU A 1 121 ? 1.662 19.661 -2.875 1.00 98.00 121 GLU A O 1
ATOM 884 N N . ASN A 1 122 ? 2.326 19.099 -0.807 1.00 97.75 122 ASN A N 1
ATOM 885 C CA . ASN A 1 122 ? 1.004 19.105 -0.173 1.00 97.75 122 ASN A CA 1
ATOM 886 C C . ASN A 1 122 ? 0.017 18.111 -0.806 1.00 97.75 122 ASN A C 1
ATOM 888 O O . ASN A 1 122 ? -1.184 18.379 -0.876 1.00 97.75 122 ASN A O 1
ATOM 892 N N . ARG A 1 123 ? 0.501 16.966 -1.303 1.00 98.38 123 ARG A N 1
ATOM 893 C CA . ARG A 1 123 ? -0.393 15.843 -1.614 1.00 98.38 123 ARG A CA 1
ATOM 894 C C . ARG A 1 123 ? -0.927 15.240 -0.315 1.00 98.38 123 ARG A C 1
ATOM 896 O O . ARG A 1 123 ? -0.274 15.328 0.723 1.00 98.38 123 ARG A O 1
ATOM 903 N N . ASP A 1 124 ? -2.103 14.620 -0.385 1.00 98.25 124 ASP A N 1
ATOM 904 C CA . ASP A 1 124 ? -2.734 13.963 0.764 1.00 98.25 124 ASP A CA 1
ATOM 905 C C . ASP A 1 124 ? -2.026 12.636 1.080 1.00 98.25 124 ASP A C 1
ATOM 907 O O . ASP A 1 124 ? -2.454 11.548 0.690 1.00 98.25 124 ASP A O 1
ATOM 911 N N . VAL A 1 125 ? -0.855 12.749 1.708 1.00 98.50 125 VAL A N 1
ATOM 912 C CA . VAL A 1 125 ? -0.026 11.616 2.101 1.00 98.50 125 VAL A CA 1
ATOM 913 C C . VAL A 1 125 ? 0.542 11.809 3.502 1.00 98.50 125 VAL A C 1
ATOM 915 O O . VAL A 1 125 ? 1.206 12.804 3.812 1.00 98.50 125 VAL A O 1
ATOM 918 N N . THR A 1 126 ? 0.326 10.802 4.343 1.00 98.06 126 THR A N 1
ATOM 919 C CA . THR A 1 126 ? 1.051 10.627 5.603 1.00 98.06 126 THR A CA 1
ATOM 920 C C . THR A 1 126 ? 2.234 9.703 5.359 1.00 98.06 126 THR A C 1
ATOM 922 O O . THR A 1 126 ? 2.049 8.526 5.058 1.00 98.06 126 THR A O 1
ATOM 925 N N . VAL A 1 127 ? 3.452 10.225 5.489 1.00 98.12 127 VAL A N 1
ATOM 926 C CA . VAL A 1 127 ? 4.679 9.439 5.317 1.00 98.12 127 VAL A CA 1
ATOM 927 C C . VAL A 1 127 ? 5.079 8.796 6.645 1.00 98.12 127 VAL A C 1
ATOM 929 O O . VAL A 1 127 ? 5.194 9.478 7.663 1.00 98.12 127 VAL A O 1
ATOM 932 N N . VAL A 1 128 ? 5.327 7.488 6.619 1.00 97.31 128 VAL A N 1
ATOM 933 C CA . VAL A 1 128 ? 5.877 6.697 7.725 1.00 97.31 128 VAL A CA 1
ATOM 934 C C . VAL A 1 128 ? 7.325 6.342 7.367 1.00 97.31 128 VAL A C 1
ATOM 936 O O . VAL A 1 128 ? 7.548 5.387 6.621 1.00 97.31 128 VAL A O 1
ATOM 939 N N . PRO A 1 129 ? 8.319 7.117 7.839 1.00 96.25 129 PRO A N 1
ATOM 940 C CA . PRO A 1 129 ? 9.716 6.872 7.499 1.00 96.25 129 PRO A CA 1
ATOM 941 C C . PRO A 1 129 ? 10.211 5.594 8.184 1.00 96.25 129 PRO A C 1
ATOM 943 O O . PRO A 1 129 ? 10.178 5.493 9.414 1.00 96.25 129 PRO A O 1
ATOM 946 N N . MET A 1 130 ? 10.667 4.619 7.401 1.00 94.69 130 MET A N 1
ATOM 947 C CA . MET A 1 130 ? 11.090 3.312 7.907 1.00 94.69 130 MET A CA 1
ATOM 948 C C . MET A 1 130 ? 11.980 2.594 6.884 1.00 94.69 130 MET A C 1
ATOM 950 O O . MET A 1 130 ? 11.659 2.600 5.706 1.00 94.69 130 MET A O 1
ATOM 954 N N . ASP A 1 131 ? 13.061 1.951 7.343 1.00 96.06 131 ASP A N 1
ATOM 955 C CA . ASP A 1 131 ? 13.866 1.022 6.523 1.00 96.06 131 ASP A CA 1
ATOM 956 C C . ASP A 1 131 ? 13.005 -0.201 6.180 1.00 96.06 131 ASP A C 1
ATOM 958 O O . ASP A 1 131 ? 12.571 -0.915 7.091 1.00 96.06 131 ASP A O 1
ATOM 962 N N . ASP A 1 132 ? 12.722 -0.436 4.901 1.00 96.00 132 ASP A N 1
ATOM 963 C CA . ASP A 1 132 ? 11.802 -1.483 4.434 1.00 96.00 132 ASP A CA 1
ATOM 964 C C . ASP A 1 132 ? 12.473 -2.846 4.215 1.00 96.00 132 ASP A C 1
ATOM 966 O O . ASP A 1 132 ? 11.800 -3.853 3.970 1.00 96.00 132 ASP A O 1
ATOM 970 N N . ASN A 1 133 ? 13.790 -2.913 4.415 1.00 95.25 133 ASN A N 1
ATOM 971 C CA . ASN A 1 133 ? 14.609 -4.077 4.127 1.00 95.25 133 ASN A CA 1
ATOM 972 C C . ASN A 1 133 ? 15.230 -4.690 5.390 1.00 95.25 133 ASN A C 1
ATOM 974 O O . ASN A 1 133 ? 16.392 -5.120 5.431 1.00 95.25 133 ASN A O 1
ATOM 978 N N . ARG A 1 134 ? 14.430 -4.767 6.453 1.00 96.25 134 ARG A N 1
ATOM 979 C CA . ARG A 1 134 ? 14.764 -5.443 7.710 1.00 96.25 134 ARG A CA 1
ATOM 980 C C . ARG A 1 134 ? 14.045 -6.782 7.820 1.00 96.25 134 ARG A C 1
ATOM 982 O O . ARG A 1 134 ? 13.128 -7.105 7.074 1.00 96.25 134 ARG A O 1
ATOM 989 N N . LEU A 1 135 ? 14.474 -7.583 8.799 1.00 96.88 135 LEU A N 1
ATOM 990 C CA . LEU A 1 135 ? 13.764 -8.813 9.150 1.00 96.88 135 LEU A CA 1
ATOM 991 C C . LEU A 1 135 ? 12.307 -8.471 9.515 1.00 96.88 135 LEU A C 1
ATOM 993 O O . LEU A 1 135 ? 12.132 -7.676 10.440 1.00 96.88 135 LEU A O 1
ATOM 997 N N . PRO A 1 136 ? 11.296 -9.112 8.898 1.00 96.81 136 PRO A N 1
ATOM 998 C CA . PRO A 1 136 ? 9.883 -8.774 9.088 1.00 96.81 136 PRO A CA 1
ATOM 999 C C . PRO A 1 136 ? 9.439 -8.618 10.553 1.00 96.81 136 PRO A C 1
ATOM 1001 O O . PRO A 1 136 ? 8.853 -7.605 10.933 1.00 96.81 136 PRO A O 1
ATOM 1004 N N . ARG A 1 137 ? 9.866 -9.534 11.435 1.00 95.75 137 ARG A N 1
ATOM 1005 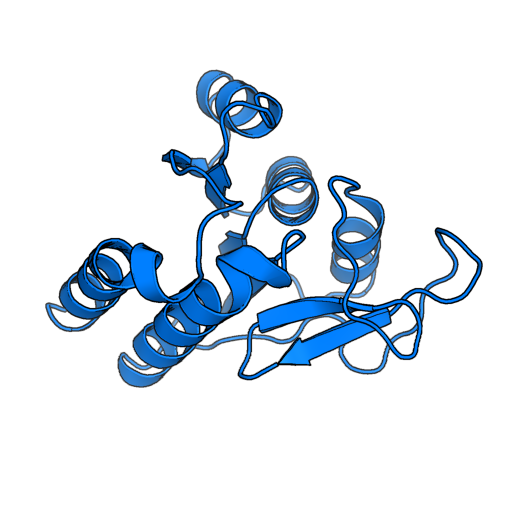C CA . ARG A 1 137 ? 9.603 -9.479 12.889 1.00 95.75 137 ARG A CA 1
ATOM 1006 C C . ARG A 1 137 ? 10.030 -8.181 13.594 1.00 95.75 137 ARG A C 1
ATOM 1008 O O . ARG A 1 137 ? 9.612 -7.937 14.724 1.00 95.75 137 ARG A O 1
ATOM 1015 N N . LEU A 1 138 ? 10.940 -7.400 13.008 1.00 97.06 138 LEU A N 1
ATOM 1016 C CA . LEU A 1 138 ? 11.433 -6.147 13.590 1.00 97.06 138 LEU A CA 1
ATOM 1017 C C . LEU A 1 138 ? 10.446 -4.995 13.414 1.00 97.06 138 LEU A C 1
ATOM 1019 O O . LEU A 1 138 ? 10.548 -4.021 14.152 1.00 97.06 138 LEU A O 1
ATOM 1023 N N . TYR A 1 139 ? 9.469 -5.122 12.515 1.00 97.44 139 TYR A N 1
ATOM 1024 C CA . TYR A 1 139 ? 8.425 -4.114 12.337 1.00 97.44 139 TYR A CA 1
ATOM 1025 C C . TYR A 1 139 ? 7.321 -4.192 13.393 1.00 97.44 139 TYR A C 1
ATOM 1027 O O . TYR A 1 139 ? 6.411 -3.363 13.385 1.00 97.44 139 TYR A O 1
ATOM 1035 N N . LYS A 1 140 ? 7.425 -5.134 14.342 1.00 97.44 140 LYS A N 1
ATOM 1036 C CA . LYS A 1 140 ? 6.446 -5.324 15.411 1.00 97.44 140 LYS A CA 1
ATOM 1037 C C . LYS A 1 140 ? 6.061 -4.051 16.161 1.00 97.44 140 LYS A C 1
ATOM 1039 O O . LYS A 1 140 ? 4.864 -3.777 16.248 1.00 97.44 140 LYS A O 1
ATOM 1044 N N . PRO A 1 141 ? 7.020 -3.236 16.630 1.00 96.69 141 PRO A N 1
ATOM 1045 C CA . PRO A 1 141 ? 6.683 -1.992 17.309 1.00 96.69 141 PRO A CA 1
ATOM 1046 C C . PRO A 1 141 ? 5.853 -1.041 16.438 1.00 96.69 141 PRO A C 1
ATOM 1048 O O . PRO A 1 141 ? 4.996 -0.344 16.962 1.00 96.69 141 PRO A O 1
ATOM 1051 N N . SER A 1 142 ? 6.073 -1.026 15.117 1.00 95.94 142 SER A N 1
ATOM 1052 C CA . SER A 1 142 ? 5.324 -0.170 14.192 1.00 95.94 142 SER A CA 1
ATOM 1053 C C . SER A 1 142 ? 3.869 -0.619 14.073 1.00 95.94 142 SER A C 1
ATOM 1055 O O . SER A 1 142 ? 2.962 0.162 14.358 1.00 95.94 142 SER A O 1
ATOM 1057 N N . TRP A 1 143 ? 3.608 -1.885 13.727 1.00 96.44 143 TRP A N 1
ATOM 1058 C CA . TRP A 1 143 ? 2.222 -2.331 13.548 1.00 96.44 143 TRP A CA 1
ATOM 1059 C C . TRP A 1 143 ? 1.432 -2.351 14.867 1.00 96.44 143 TRP A C 1
ATOM 1061 O O . TRP A 1 143 ? 0.220 -2.149 14.848 1.00 96.44 143 TRP A O 1
ATOM 1071 N N . GLU A 1 144 ? 2.085 -2.527 16.024 1.00 97.12 144 GLU A N 1
ATOM 1072 C CA . GLU A 1 144 ? 1.433 -2.408 17.339 1.00 97.12 144 GLU A CA 1
ATOM 1073 C C . GLU A 1 144 ? 0.886 -0.995 17.596 1.00 97.12 144 GLU A C 1
ATOM 1075 O O . GLU A 1 144 ? -0.181 -0.861 18.198 1.00 97.12 144 GLU A O 1
ATOM 1080 N N . LEU A 1 145 ? 1.547 0.052 17.089 1.00 95.38 145 LEU A N 1
ATOM 1081 C CA . LEU A 1 145 ? 1.026 1.422 17.164 1.00 95.38 145 LEU A CA 1
ATOM 1082 C C . LEU A 1 145 ? -0.261 1.577 16.344 1.00 95.38 145 LEU A C 1
ATOM 1084 O O . LEU A 1 145 ? -1.218 2.181 16.828 1.00 95.38 145 LEU A O 1
ATOM 1088 N N . PHE A 1 146 ? -0.320 0.990 15.143 1.00 94.62 146 PHE A N 1
ATOM 1089 C CA . PHE A 1 146 ? -1.540 0.980 14.327 1.00 94.62 146 PHE A CA 1
ATOM 1090 C C . PHE A 1 146 ? -2.679 0.226 15.015 1.00 94.62 146 PHE A C 1
ATOM 1092 O O . PHE A 1 146 ? -3.796 0.736 15.080 1.00 94.62 146 PHE A O 1
ATOM 1099 N N . VAL A 1 147 ? -2.399 -0.957 15.572 1.00 95.19 147 VAL A N 1
ATOM 1100 C CA . VAL A 1 147 ? -3.379 -1.744 16.340 1.00 95.19 147 VAL A CA 1
ATOM 1101 C C . VAL A 1 147 ? -3.935 -0.920 17.497 1.00 95.19 147 VAL A C 1
ATOM 1103 O O . VAL A 1 147 ? -5.151 -0.825 17.655 1.00 95.19 147 VAL A O 1
ATOM 1106 N N . HIS A 1 148 ? -3.058 -0.292 18.280 1.00 96.06 148 HIS A N 1
ATOM 1107 C CA . HIS A 1 148 ? -3.471 0.511 19.423 1.00 96.06 148 HIS A CA 1
ATOM 1108 C C . HIS A 1 148 ? -4.328 1.712 19.006 1.00 96.06 148 HIS A C 1
ATOM 1110 O O . HIS A 1 148 ? -5.367 1.965 19.618 1.00 96.06 148 HIS A O 1
ATOM 1116 N N . ALA A 1 149 ? -3.938 2.420 17.943 1.00 93.38 149 ALA A N 1
ATOM 1117 C CA . ALA A 1 149 ? -4.694 3.561 17.437 1.00 93.38 149 ALA A CA 1
ATOM 1118 C C . ALA A 1 149 ? -6.097 3.156 16.951 1.00 93.38 149 ALA A C 1
ATOM 1120 O O . ALA A 1 149 ? -7.070 3.846 17.241 1.00 93.38 149 ALA A O 1
ATOM 1121 N N . LEU A 1 150 ? -6.217 2.016 16.267 1.00 92.25 150 LEU A N 1
ATOM 1122 C CA . LEU A 1 150 ? -7.488 1.521 15.728 1.00 92.25 150 LEU A CA 1
ATOM 1123 C C . LEU A 1 150 ? -8.436 0.951 16.793 1.00 92.25 150 LEU A C 1
ATOM 1125 O O . LEU A 1 150 ? -9.639 0.925 16.568 1.00 92.25 150 LEU A O 1
ATOM 1129 N N . GLN A 1 151 ? -7.915 0.498 17.935 1.00 87.94 151 GLN A N 1
ATOM 1130 C CA . GLN A 1 151 ? -8.713 -0.029 19.053 1.00 87.94 151 GLN A CA 1
ATOM 1131 C C . GLN A 1 151 ? -9.148 1.044 20.057 1.00 87.94 151 GLN A C 1
ATOM 1133 O O . GLN A 1 151 ? -9.982 0.779 20.920 1.00 87.94 151 GLN A O 1
ATOM 1138 N N . SER A 1 152 ? -8.552 2.235 19.987 1.00 83.06 152 SER A N 1
ATOM 1139 C CA . SER A 1 152 ? -8.817 3.331 20.927 1.00 83.06 152 SER A CA 1
ATOM 1140 C C . SER A 1 152 ? -10.005 4.215 20.506 1.00 83.06 152 SER A C 1
ATOM 1142 O O . SER A 1 152 ? -10.251 5.248 21.132 1.00 83.06 152 SER A O 1
ATOM 1144 N N . HIS A 1 153 ? -10.737 3.814 19.462 1.00 60.44 153 HIS A N 1
ATOM 1145 C CA . HIS A 1 153 ? -11.890 4.495 18.867 1.00 60.44 153 HIS A CA 1
ATOM 1146 C C . HIS A 1 153 ? -13.050 3.517 18.662 1.00 60.44 153 HIS A C 1
ATOM 1148 O O . HIS A 1 153 ? -14.206 3.997 18.680 1.00 60.44 153 HIS A O 1
#